Protein AF-A0A1A9WZA2-F1 (afdb_monomer_lite)

pLDDT: mean 74.88, std 11.11, range [48.47, 90.94]

Sequence (66 aa):
MKLIVFSLCLLIGIAAVFGSSDNGHFIPKAFYTLDEHGHKTEFHSIDPHTVHYLKRLRRDIQDIKD

Radius of gyration: 19.76 Å; chains: 1; bounding box: 49×36×40 Å

Organism: NCBI:txid37001

Foldseek 3Di:
DVVVVVVVVVVVVVCVVVVVPPVPPDDDQWDFDADPVRDTDDTGGDDPVVSVVVVVVVVVVVVVVD

Secondary structure (DSSP, 8-state):
-HHHHHHHHHHHHHHHHHHT--------SEE--B-TTS-B---EEPPHHHHHHHHHHHHHHHHTT-

Structure (mmCIF, N/CA/C/O backbone):
data_AF-A0A1A9WZA2-F1
#
_entry.id   AF-A0A1A9WZA2-F1
#
loop_
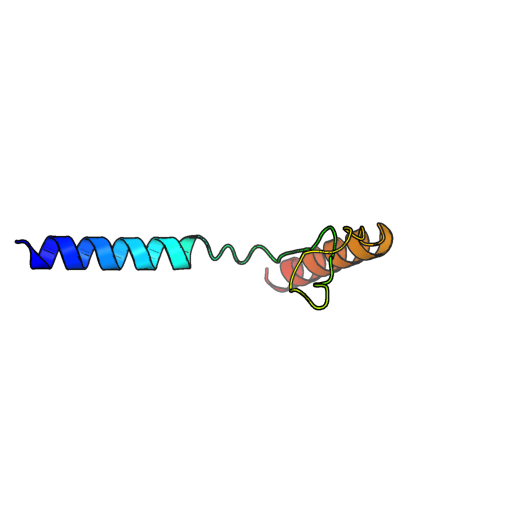_atom_site.group_PDB
_atom_site.id
_atom_site.type_symbol
_atom_site.label_atom_id
_atom_site.label_alt_id
_atom_site.label_comp_id
_atom_site.label_asym_id
_atom_site.label_entity_id
_atom_site.label_seq_id
_atom_site.pdbx_PDB_ins_code
_atom_site.Cartn_x
_atom_site.Cartn_y
_atom_site.Cartn_z
_atom_site.occupancy
_atom_site.B_iso_or_equiv
_atom_site.auth_seq_id
_atom_site.auth_comp_id
_atom_site.auth_asym_id
_atom_site.auth_atom_id
_atom_site.pdbx_PDB_model_num
ATOM 1 N N . MET A 1 1 ? -34.519 -13.567 21.251 1.00 58.59 1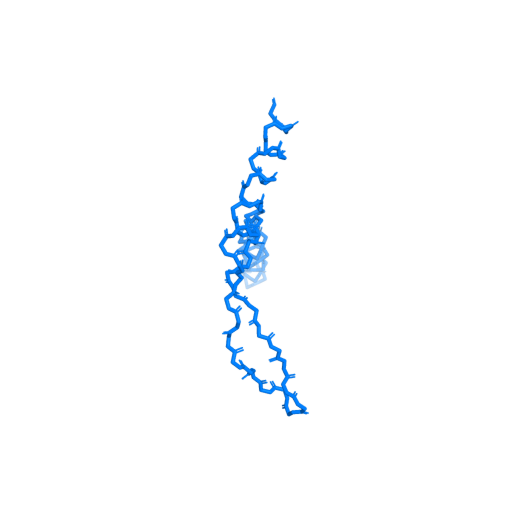 MET A N 1
ATOM 2 C CA . MET A 1 1 ? -33.104 -13.770 21.653 1.00 58.59 1 MET A CA 1
ATOM 3 C C . MET A 1 1 ? -32.169 -13.966 20.456 1.00 58.59 1 MET A C 1
ATOM 5 O O . MET A 1 1 ? -31.189 -13.243 20.380 1.00 58.59 1 MET A O 1
ATOM 9 N N . LYS A 1 2 ? -32.478 -14.840 19.480 1.00 69.31 2 LYS A N 1
ATOM 10 C CA . LYS A 1 2 ? -31.633 -15.059 18.278 1.00 69.31 2 LYS A CA 1
ATOM 11 C C . LYS A 1 2 ? -31.320 -13.785 17.469 1.00 69.31 2 LYS A C 1
ATOM 13 O O . LYS A 1 2 ? -30.176 -13.578 17.093 1.00 69.31 2 LYS A O 1
ATOM 18 N N . LEU A 1 3 ? -32.307 -12.908 17.267 1.00 79.94 3 LEU A N 1
ATOM 19 C CA . LEU A 1 3 ? -32.117 -11.648 16.527 1.00 79.94 3 LEU A CA 1
ATOM 20 C C . LEU A 1 3 ? -31.218 -10.641 17.261 1.00 79.94 3 LEU A C 1
ATOM 22 O O . LEU A 1 3 ? -30.475 -9.906 16.624 1.00 79.94 3 LEU A O 1
ATOM 26 N N . ILE A 1 4 ? -31.241 -10.649 18.597 1.00 84.19 4 ILE A N 1
ATOM 27 C CA . ILE A 1 4 ? -30.406 -9.767 19.427 1.00 84.19 4 ILE A CA 1
ATOM 28 C C . ILE A 1 4 ? -28.934 -10.173 19.295 1.00 84.19 4 ILE A C 1
ATOM 30 O O . ILE A 1 4 ? -28.070 -9.321 19.124 1.00 84.19 4 ILE A O 1
ATOM 34 N N . VAL A 1 5 ? -28.660 -11.481 19.295 1.00 82.06 5 VAL A N 1
ATOM 35 C CA . VAL A 1 5 ? -27.308 -12.027 19.097 1.00 82.06 5 VAL A CA 1
ATOM 36 C C . VAL A 1 5 ? -26.782 -11.693 17.698 1.00 82.06 5 VAL A C 1
ATOM 38 O O . VAL A 1 5 ? -25.657 -11.223 17.569 1.00 82.06 5 VAL A O 1
ATOM 41 N N . PHE A 1 6 ? -27.610 -11.850 16.660 1.00 83.62 6 PHE A N 1
ATOM 42 C CA . PHE A 1 6 ? -27.243 -11.467 15.292 1.00 83.62 6 PHE A CA 1
ATOM 43 C C . PHE A 1 6 ? -26.945 -9.972 15.158 1.00 83.62 6 PHE A C 1
ATOM 45 O O . PHE A 1 6 ? -25.943 -9.599 14.552 1.00 83.62 6 PHE A O 1
ATOM 52 N N . SER A 1 7 ? -27.783 -9.121 15.755 1.00 86.12 7 SER A N 1
ATOM 53 C CA . SER A 1 7 ? -27.582 -7.671 15.750 1.00 86.12 7 SER A CA 1
ATOM 54 C C . SER A 1 7 ? -26.283 -7.275 16.451 1.00 86.12 7 SER A C 1
ATOM 56 O O . SER A 1 7 ? -25.581 -6.390 15.973 1.00 86.12 7 SER A O 1
ATOM 58 N N . LEU A 1 8 ? -25.946 -7.931 17.563 1.00 86.69 8 LEU A N 1
ATOM 59 C CA . LEU A 1 8 ? -24.711 -7.666 18.294 1.00 86.69 8 LEU A CA 1
ATOM 60 C C . LEU A 1 8 ? -23.477 -8.113 17.495 1.00 86.69 8 LEU A C 1
ATOM 62 O O . LEU A 1 8 ? -22.512 -7.360 17.394 1.00 86.69 8 LEU A O 1
ATOM 66 N N . CYS A 1 9 ? -23.525 -9.289 16.860 1.00 83.62 9 CYS A N 1
ATOM 67 C CA . CYS A 1 9 ? -22.456 -9.763 15.976 1.00 83.62 9 CYS A CA 1
ATOM 68 C C . CYS A 1 9 ? -22.232 -8.839 14.774 1.00 83.62 9 CYS A C 1
ATOM 70 O O . CYS A 1 9 ? -21.085 -8.564 14.428 1.00 83.62 9 CYS A O 1
ATOM 72 N N . LEU A 1 10 ? -23.306 -8.335 14.160 1.00 85.25 10 LEU A N 1
ATOM 73 C CA . LEU A 1 10 ? -23.216 -7.384 13.051 1.00 85.25 10 LEU A CA 1
ATOM 74 C C . LEU A 1 10 ? -22.504 -6.096 13.487 1.00 85.25 10 LEU A C 1
ATOM 76 O O . LEU A 1 10 ? -21.608 -5.615 12.799 1.00 85.25 10 LEU A O 1
ATOM 80 N N . LEU A 1 11 ? -22.874 -5.567 14.652 1.00 84.12 11 LEU A N 1
ATOM 81 C CA . LEU A 1 11 ? -22.338 -4.314 15.178 1.00 84.12 11 LEU A CA 1
ATOM 82 C C . LEU A 1 11 ? -20.851 -4.446 15.547 1.00 84.12 11 LEU A C 1
ATOM 84 O O . LEU A 1 11 ? -20.060 -3.561 15.229 1.00 84.12 11 LEU A O 1
ATOM 88 N N . ILE A 1 12 ? -20.449 -5.587 16.118 1.00 82.94 12 ILE A N 1
ATOM 89 C CA . ILE A 1 12 ? -19.039 -5.912 16.392 1.00 82.94 12 ILE A CA 1
ATOM 90 C C . ILE A 1 12 ? -18.246 -6.080 15.087 1.00 82.94 12 ILE A C 1
ATOM 92 O O . ILE A 1 12 ? -17.132 -5.574 14.985 1.00 82.94 12 ILE A O 1
ATOM 96 N N . GLY A 1 13 ? -18.814 -6.748 14.077 1.00 78.38 13 GLY A N 1
ATOM 97 C CA . GLY A 1 13 ? -18.168 -6.920 12.773 1.00 78.38 13 GLY A CA 1
ATOM 98 C C . GLY A 1 13 ? -17.916 -5.587 12.067 1.00 78.38 13 GLY A C 1
ATOM 99 O O . GLY A 1 13 ? -16.819 -5.347 11.569 1.00 78.38 13 GLY A O 1
ATOM 100 N N . ILE A 1 14 ? -18.898 -4.684 12.099 1.00 77.31 14 ILE A N 1
ATOM 101 C CA . ILE A 1 14 ? -18.768 -3.318 11.580 1.00 77.31 14 ILE A CA 1
ATOM 102 C C . ILE A 1 14 ? -17.677 -2.560 12.353 1.00 77.31 14 ILE A C 1
ATOM 104 O O . ILE A 1 14 ? -16.765 -2.006 11.742 1.00 77.31 14 ILE A O 1
ATOM 108 N N . ALA A 1 15 ? -17.708 -2.586 13.688 1.00 73.50 15 ALA A N 1
ATOM 109 C CA . ALA A 1 15 ? -16.709 -1.912 14.515 1.00 73.50 15 ALA A CA 1
ATOM 110 C C . ALA A 1 15 ? -15.279 -2.440 14.291 1.00 73.50 15 ALA A C 1
ATOM 112 O O . ALA A 1 15 ? -14.340 -1.654 14.321 1.00 73.50 15 ALA A O 1
ATOM 113 N N . ALA A 1 16 ? -15.097 -3.735 14.016 1.00 68.50 16 ALA A N 1
ATOM 114 C CA . ALA A 1 16 ? -13.788 -4.311 13.706 1.00 68.50 16 ALA A CA 1
ATOM 115 C C . ALA A 1 16 ? -13.243 -3.842 12.344 1.00 68.50 16 ALA A C 1
ATOM 117 O O . ALA A 1 16 ? -12.060 -3.527 12.230 1.00 68.50 16 ALA A O 1
ATOM 118 N N . VAL A 1 17 ? -14.103 -3.736 11.324 1.00 66.56 17 VAL A N 1
ATOM 119 C CA . VAL A 1 17 ? -13.715 -3.239 9.991 1.00 66.56 17 VAL A CA 1
ATOM 120 C C . VAL A 1 17 ? -13.336 -1.757 10.045 1.00 66.56 17 VAL A C 1
ATOM 122 O O . VAL A 1 17 ? -12.326 -1.361 9.469 1.00 66.56 17 VAL A O 1
ATOM 125 N N . PHE A 1 18 ? -14.102 -0.942 10.775 1.00 62.19 18 PHE A N 1
ATOM 126 C CA . PHE A 1 18 ? -13.805 0.484 10.935 1.00 62.19 18 PHE A CA 1
ATOM 127 C C . PHE A 1 18 ? -12.687 0.761 11.955 1.00 62.19 18 PHE A C 1
ATOM 129 O O . PHE A 1 18 ? -11.970 1.744 11.807 1.00 62.19 18 PHE A O 1
ATOM 136 N N . GLY A 1 19 ? -12.486 -0.107 12.949 1.00 56.72 19 GLY A N 1
ATOM 137 C CA . GLY A 1 19 ? -11.412 -0.000 13.943 1.00 56.72 19 GLY A CA 1
ATOM 138 C C . GLY A 1 19 ? -10.030 -0.383 13.407 1.00 56.72 19 GLY A C 1
ATOM 139 O O . GLY A 1 19 ? -9.033 0.147 13.880 1.00 56.72 19 GLY A O 1
ATOM 140 N N . SER A 1 20 ? -9.962 -1.248 12.387 1.00 52.78 20 SER A N 1
ATOM 141 C CA . SER A 1 20 ? -8.733 -1.499 11.616 1.00 52.78 20 SER A CA 1
ATOM 142 C C . SER A 1 20 ? -8.488 -0.482 10.503 1.00 52.78 20 SER A C 1
ATOM 144 O O . SER A 1 20 ? -7.457 -0.564 9.835 1.00 52.78 20 SER A O 1
ATOM 146 N N . SER A 1 21 ? -9.367 0.514 10.332 1.00 48.47 21 SER A N 1
ATOM 147 C CA . SER A 1 21 ? -8.999 1.750 9.641 1.00 48.47 21 SER A CA 1
ATOM 148 C C . SER A 1 21 ? -8.108 2.574 10.566 1.00 48.47 21 SER A C 1
ATOM 150 O O . SER A 1 21 ? -8.431 3.702 10.943 1.00 48.47 21 SER A O 1
ATOM 152 N N . ASP A 1 22 ? -6.949 2.015 10.915 1.00 51.59 22 ASP A N 1
ATOM 153 C CA . ASP A 1 22 ? -5.803 2.841 11.218 1.00 51.59 22 ASP A CA 1
ATOM 154 C C . ASP A 1 22 ? -5.690 3.789 10.027 1.00 51.59 22 ASP A C 1
ATOM 156 O O . ASP A 1 22 ? -5.309 3.399 8.924 1.00 51.59 22 ASP A O 1
ATOM 160 N N . ASN A 1 23 ? -5.951 5.074 10.254 1.00 52.50 23 ASN A N 1
ATOM 161 C CA . ASN A 1 23 ? -5.531 6.156 9.361 1.00 52.50 23 ASN A CA 1
ATOM 162 C C . ASN A 1 23 ? -3.986 6.227 9.240 1.00 52.50 23 ASN A C 1
ATOM 164 O O . ASN A 1 23 ? -3.422 7.259 8.863 1.00 52.50 23 ASN A O 1
ATOM 168 N N . GLY A 1 24 ? -3.292 5.134 9.588 1.00 54.84 24 GLY A N 1
ATOM 169 C CA . GLY A 1 24 ? -1.900 4.834 9.360 1.00 54.84 24 GLY A CA 1
ATOM 170 C C . GLY A 1 24 ? -1.642 4.853 7.870 1.00 54.84 24 GLY A C 1
ATOM 171 O O . GLY A 1 24 ? -1.682 3.837 7.186 1.00 54.84 24 GLY A O 1
ATOM 172 N N . HIS A 1 25 ? -1.376 6.064 7.394 1.00 58.41 25 HIS A N 1
ATOM 173 C CA . HIS A 1 25 ? -0.905 6.379 6.062 1.00 58.41 25 HIS A CA 1
ATOM 174 C C . HIS A 1 25 ? 0.067 5.305 5.571 1.00 58.41 25 HIS A C 1
ATOM 176 O O . HIS A 1 25 ? 1.216 5.219 6.032 1.00 58.41 25 HIS A O 1
ATOM 182 N N . PHE A 1 26 ? -0.416 4.493 4.634 1.00 63.81 26 PHE A N 1
ATOM 183 C CA . PHE A 1 26 ? 0.344 3.438 3.991 1.00 63.81 26 PHE A CA 1
ATOM 184 C C . PHE A 1 26 ? 1.505 4.070 3.216 1.00 63.81 26 PHE A C 1
ATOM 186 O O . PHE A 1 26 ? 1.299 4.747 2.213 1.00 63.81 26 PHE A O 1
ATOM 193 N N . ILE A 1 27 ? 2.737 3.871 3.698 1.00 65.81 27 ILE A N 1
ATOM 194 C CA . ILE A 1 27 ? 3.938 4.119 2.894 1.00 65.81 27 ILE A CA 1
ATOM 195 C C . ILE A 1 27 ? 4.312 2.770 2.281 1.00 65.81 27 ILE A C 1
ATOM 197 O O . ILE A 1 27 ? 4.790 1.899 3.021 1.00 65.81 27 ILE A O 1
ATOM 201 N N . PRO A 1 28 ? 4.093 2.564 0.970 1.00 66.50 28 PRO A N 1
ATOM 202 C CA . PRO A 1 28 ? 4.557 1.356 0.310 1.00 66.50 28 PRO A CA 1
ATOM 203 C C . PRO A 1 28 ? 6.077 1.257 0.475 1.00 66.50 28 PRO A C 1
ATOM 205 O O . PRO A 1 28 ? 6.776 2.265 0.507 1.00 66.50 28 PRO A O 1
ATOM 208 N N . LYS A 1 29 ? 6.599 0.041 0.650 1.00 69.62 29 LYS A N 1
ATOM 209 C CA . LYS A 1 29 ? 8.054 -0.216 0.683 1.00 69.62 29 LYS A CA 1
ATOM 210 C C . LYS A 1 29 ? 8.566 -0.779 -0.642 1.00 69.62 29 LYS A C 1
ATOM 212 O O . LYS A 1 29 ? 9.746 -0.651 -0.952 1.00 69.62 29 LYS A O 1
ATOM 217 N N . ALA A 1 30 ? 7.666 -1.383 -1.407 1.00 78.75 30 ALA A N 1
ATOM 218 C CA . ALA A 1 30 ? 7.911 -1.944 -2.719 1.00 78.75 30 ALA A CA 1
ATOM 219 C C . ALA A 1 30 ? 6.609 -1.908 -3.529 1.00 78.75 30 ALA A C 1
ATOM 221 O O . ALA A 1 30 ? 5.518 -1.866 -2.950 1.00 78.75 30 ALA A O 1
ATOM 222 N N . PHE A 1 31 ? 6.737 -1.962 -4.848 1.00 80.94 31 PHE A N 1
ATOM 223 C CA . PHE A 1 31 ? 5.631 -2.143 -5.780 1.00 80.94 31 PHE A CA 1
ATOM 224 C C . PHE A 1 31 ? 5.855 -3.410 -6.600 1.00 80.94 31 PHE A C 1
ATOM 226 O O . PHE A 1 31 ? 6.984 -3.858 -6.772 1.00 80.94 31 PHE A O 1
ATOM 233 N N . TYR A 1 32 ? 4.772 -3.982 -7.098 1.00 82.00 32 TYR A N 1
ATOM 234 C CA . TYR A 1 32 ? 4.789 -5.055 -8.083 1.00 82.00 32 TYR A CA 1
ATOM 235 C C . TYR A 1 32 ? 3.716 -4.738 -9.118 1.00 82.00 32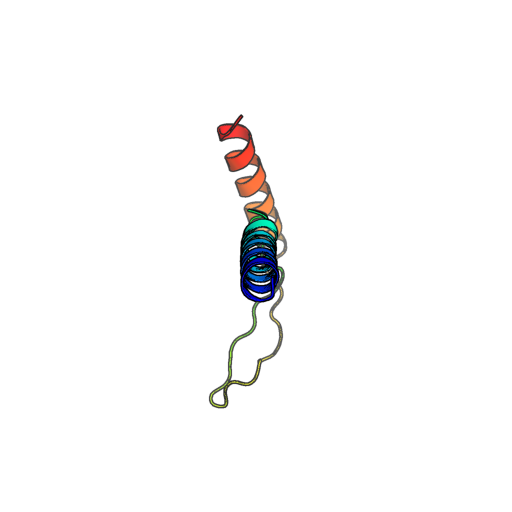 TYR A C 1
ATOM 237 O O . TYR A 1 32 ? 2.761 -4.009 -8.827 1.00 82.00 32 TYR A O 1
ATOM 245 N N . THR A 1 33 ? 3.871 -5.267 -10.321 1.00 84.69 33 THR A N 1
ATOM 246 C CA . THR A 1 33 ? 2.831 -5.210 -11.348 1.00 84.69 33 THR A CA 1
ATOM 247 C C . THR A 1 33 ? 2.123 -6.556 -11.434 1.00 84.69 33 THR A C 1
ATOM 249 O O . THR A 1 33 ? 2.570 -7.555 -10.867 1.00 84.69 33 THR A O 1
ATOM 252 N N . LEU A 1 34 ? 0.965 -6.571 -12.081 1.00 90.94 34 LEU A N 1
ATOM 253 C CA . LEU A 1 34 ? 0.310 -7.816 -12.452 1.00 90.94 34 LEU A CA 1
ATOM 254 C C . LEU A 1 34 ? 0.677 -8.119 -13.902 1.00 90.94 34 LEU A C 1
ATOM 256 O O . LEU A 1 34 ? 0.673 -7.207 -14.731 1.00 90.94 34 LEU A O 1
ATOM 260 N N . ASP A 1 35 ? 1.024 -9.369 -14.187 1.00 85.12 35 ASP A N 1
ATOM 261 C CA . ASP A 1 35 ? 1.195 -9.827 -15.560 1.00 85.12 35 ASP A CA 1
ATOM 262 C C . ASP A 1 35 ? -0.166 -10.009 -16.258 1.00 85.12 35 ASP A C 1
ATOM 264 O O . ASP A 1 35 ? -1.234 -9.803 -15.674 1.00 85.12 35 ASP A O 1
ATOM 268 N N . GLU A 1 36 ? -0.133 -10.397 -17.530 1.00 90.00 36 GLU A N 1
ATOM 269 C CA . GLU A 1 36 ? -1.330 -10.616 -18.353 1.00 90.00 36 GLU A CA 1
ATOM 270 C C . GLU A 1 36 ? -2.264 -11.726 -17.823 1.00 90.00 36 GLU A C 1
ATOM 272 O O . GLU A 1 36 ? -3.439 -11.765 -18.185 1.00 90.00 36 GLU A O 1
ATOM 277 N N . HIS A 1 37 ? -1.774 -12.583 -16.923 1.00 90.06 37 HIS A N 1
ATOM 278 C CA . HIS A 1 37 ? -2.532 -13.643 -16.257 1.00 90.06 37 HIS A CA 1
ATOM 279 C C . HIS A 1 37 ? -2.987 -13.239 -14.842 1.00 90.06 37 HIS A C 1
ATOM 281 O O . HIS A 1 37 ? -3.667 -14.009 -14.162 1.00 90.06 37 HIS A O 1
ATOM 287 N N . GLY A 1 38 ? -2.642 -12.029 -14.390 1.00 85.06 38 GLY A N 1
ATOM 288 C CA . GLY A 1 38 ? -2.962 -11.523 -13.059 1.00 85.06 38 GLY A CA 1
ATOM 289 C C . GLY A 1 38 ? -2.014 -12.011 -11.961 1.00 85.06 38 GLY A C 1
ATOM 290 O O . GLY A 1 38 ? -2.322 -11.852 -10.776 1.00 85.06 38 GLY A O 1
ATOM 291 N N . HIS A 1 39 ? -0.870 -12.600 -12.309 1.00 89.50 39 HIS A N 1
ATOM 292 C CA . HIS A 1 39 ? 0.139 -12.988 -11.332 1.00 89.50 39 HIS A CA 1
ATOM 293 C C . HIS A 1 39 ? 1.032 -11.809 -10.965 1.00 89.50 39 HIS A C 1
ATOM 295 O O . HIS A 1 39 ? 1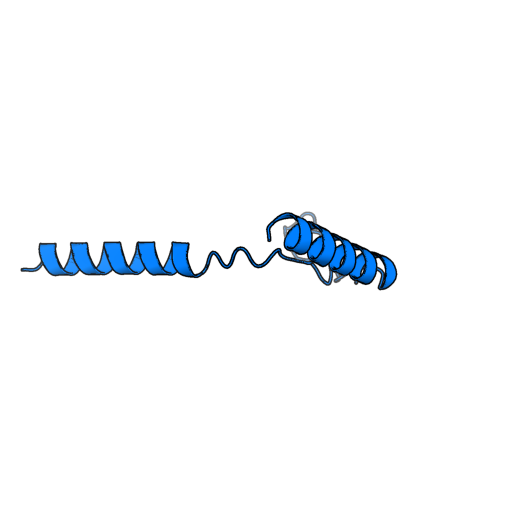.293 -10.909 -11.761 1.00 89.50 39 HIS A O 1
ATOM 301 N N . LYS A 1 40 ? 1.514 -11.819 -9.723 1.00 86.50 40 LYS A N 1
ATOM 302 C CA . LYS A 1 40 ? 2.416 -10.783 -9.222 1.00 86.50 40 LYS A CA 1
ATOM 303 C C . LYS A 1 40 ? 3.782 -10.941 -9.876 1.00 86.50 40 LYS A C 1
ATOM 305 O O . LYS A 1 40 ? 4.382 -12.010 -9.784 1.00 86.50 40 LYS A O 1
ATOM 310 N N . THR A 1 41 ? 4.263 -9.870 -10.487 1.00 83.75 41 THR A N 1
ATOM 311 C CA . THR A 1 41 ? 5.630 -9.780 -10.995 1.00 83.75 41 THR A CA 1
ATOM 312 C C . THR A 1 41 ? 6.618 -9.523 -9.853 1.00 83.75 41 THR A C 1
ATOM 314 O O . THR A 1 41 ? 6.239 -9.413 -8.682 1.00 83.75 41 THR A O 1
ATOM 317 N N . GLU A 1 42 ? 7.906 -9.482 -10.189 1.00 85.62 42 GLU A N 1
ATOM 318 C CA . GLU A 1 42 ? 8.983 -9.246 -9.232 1.00 85.62 42 GLU A CA 1
ATOM 319 C C . GLU A 1 42 ? 8.782 -7.943 -8.438 1.00 85.62 42 GLU A C 1
ATOM 321 O O . GLU A 1 42 ? 8.282 -6.935 -8.939 1.00 85.62 42 GLU A O 1
ATOM 326 N N . PHE A 1 43 ? 9.165 -7.968 -7.161 1.00 80.88 43 PHE A N 1
ATOM 327 C CA . PHE A 1 43 ? 9.036 -6.807 -6.291 1.00 80.88 43 PHE A CA 1
ATOM 328 C C . PHE A 1 43 ? 10.120 -5.775 -6.593 1.00 80.88 43 PHE A C 1
ATOM 330 O O . PHE A 1 43 ? 11.312 -6.037 -6.447 1.00 80.88 43 PHE A O 1
ATOM 337 N N . HIS A 1 44 ? 9.695 -4.557 -6.898 1.00 77.81 44 HIS A N 1
ATOM 338 C CA . HIS A 1 44 ? 10.573 -3.409 -7.049 1.00 77.81 44 HIS A CA 1
ATOM 339 C C . HIS A 1 44 ? 10.585 -2.590 -5.761 1.00 77.81 44 HIS A C 1
ATOM 341 O O . HIS A 1 44 ? 9.572 -2.010 -5.361 1.00 77.81 44 HIS A O 1
ATOM 347 N N . SER A 1 45 ? 11.743 -2.543 -5.104 1.00 77.31 45 SER A N 1
ATOM 348 C CA . SER A 1 45 ? 11.976 -1.691 -3.936 1.00 77.31 45 SER A CA 1
ATOM 349 C C . SER A 1 45 ? 11.805 -0.219 -4.303 1.00 77.31 45 SER A C 1
ATOM 351 O O . SER A 1 45 ? 12.283 0.226 -5.346 1.00 77.31 45 SER A O 1
ATOM 353 N N . ILE A 1 46 ? 11.161 0.555 -3.431 1.00 75.81 46 ILE A N 1
ATOM 354 C CA . ILE A 1 46 ? 11.124 2.010 -3.597 1.00 75.81 46 ILE A CA 1
ATOM 355 C C . ILE A 1 46 ? 12.499 2.582 -3.263 1.00 75.81 46 ILE A C 1
ATOM 357 O O . ILE A 1 46 ? 13.122 2.165 -2.284 1.00 75.81 46 ILE A O 1
ATOM 361 N N . ASP A 1 47 ? 12.939 3.564 -4.051 1.00 79.44 47 ASP A N 1
ATOM 362 C CA . ASP A 1 47 ? 14.168 4.312 -3.802 1.00 79.44 47 ASP A CA 1
ATOM 363 C C . ASP A 1 47 ? 14.222 4.801 -2.332 1.00 79.44 47 ASP A C 1
ATOM 365 O O . ASP A 1 47 ? 13.271 5.440 -1.852 1.00 79.44 47 ASP A O 1
ATOM 369 N N . PRO A 1 48 ? 15.315 4.525 -1.594 1.00 77.38 48 PRO A N 1
ATOM 370 C CA . PRO A 1 48 ? 15.506 4.997 -0.224 1.00 77.38 48 PRO A CA 1
ATOM 371 C C . PRO A 1 48 ? 15.265 6.504 -0.036 1.00 77.38 48 PRO A C 1
ATOM 373 O O . PRO A 1 48 ? 14.730 6.917 0.999 1.00 77.38 48 PRO A O 1
ATOM 376 N N . HIS A 1 49 ? 15.605 7.329 -1.030 1.00 78.94 49 HIS A N 1
ATOM 377 C CA . HIS A 1 49 ? 15.366 8.770 -1.016 1.00 78.94 49 HIS A CA 1
ATOM 378 C C . HIS A 1 49 ? 13.873 9.101 -1.066 1.00 78.94 49 HIS A C 1
ATOM 380 O O . HIS A 1 49 ? 13.404 9.942 -0.294 1.00 78.94 49 HIS A O 1
ATOM 386 N N . THR A 1 50 ? 13.103 8.403 -1.903 1.00 77.31 50 THR A N 1
ATOM 387 C CA . THR A 1 50 ? 11.643 8.550 -1.973 1.00 77.31 50 THR A CA 1
ATOM 388 C C . THR A 1 50 ? 10.990 8.113 -0.664 1.00 77.31 50 THR A C 1
ATOM 390 O O . THR A 1 50 ? 10.123 8.815 -0.146 1.00 77.31 50 THR A O 1
ATOM 393 N N . VAL A 1 51 ? 11.451 7.015 -0.054 1.00 79.88 51 VAL A N 1
ATOM 394 C CA . VAL A 1 51 ? 10.970 6.576 1.269 1.00 79.88 51 VAL A CA 1
ATOM 395 C C . VAL A 1 51 ? 11.234 7.642 2.336 1.00 79.88 51 VAL A C 1
ATOM 397 O O . VAL A 1 51 ? 10.365 7.924 3.166 1.00 79.88 51 VAL A O 1
ATOM 400 N N . HIS A 1 52 ? 12.420 8.253 2.330 1.00 80.31 52 HIS A N 1
ATOM 401 C CA . HIS A 1 52 ? 12.765 9.321 3.266 1.00 80.31 52 HIS A CA 1
ATOM 402 C C . HIS A 1 52 ? 11.912 10.581 3.045 1.00 80.31 52 HIS A C 1
ATOM 404 O O . HIS A 1 52 ? 11.430 11.177 4.010 1.00 80.31 52 HIS A O 1
ATOM 410 N N . TYR A 1 53 ? 11.674 10.958 1.788 1.00 80.06 53 TYR A N 1
ATOM 411 C CA . TYR A 1 53 ? 10.815 12.085 1.428 1.00 80.06 53 TYR A CA 1
ATOM 412 C C . TYR A 1 53 ? 9.363 11.876 1.886 1.00 80.06 53 TYR A C 1
ATOM 414 O O . TYR A 1 53 ? 8.808 12.740 2.561 1.00 80.06 53 TYR A O 1
ATOM 422 N N . LEU A 1 54 ? 8.783 10.697 1.638 1.00 81.69 54 LEU A N 1
ATOM 423 C CA . LEU A 1 54 ? 7.431 10.349 2.097 1.00 81.69 54 LEU A CA 1
ATOM 424 C C . LEU A 1 54 ? 7.316 10.360 3.628 1.00 81.69 54 LEU A C 1
ATOM 426 O O . LEU A 1 54 ? 6.324 10.833 4.181 1.00 81.69 54 LEU A O 1
ATOM 430 N N . LYS A 1 55 ? 8.350 9.887 4.338 1.00 81.31 55 LYS A N 1
ATOM 431 C CA . LYS A 1 55 ? 8.412 9.981 5.806 1.00 81.31 55 LYS A CA 1
ATOM 432 C C . LYS A 1 55 ? 8.475 11.426 6.300 1.00 81.31 55 LYS A C 1
ATOM 434 O O . LYS A 1 55 ? 7.922 11.715 7.358 1.00 81.31 55 LYS A O 1
ATOM 439 N N . ARG A 1 56 ? 9.165 12.317 5.582 1.00 82.62 56 ARG A N 1
ATOM 440 C CA . ARG A 1 56 ? 9.226 13.744 5.921 1.00 82.62 56 ARG A CA 1
ATOM 441 C C . ARG A 1 56 ? 7.876 14.416 5.703 1.00 82.62 56 ARG A C 1
ATOM 443 O O . ARG A 1 56 ? 7.351 14.960 6.661 1.00 82.62 56 ARG A O 1
ATOM 450 N N . LEU A 1 57 ? 7.283 14.254 4.519 1.00 79.75 57 LEU A N 1
ATOM 451 C CA . LEU A 1 57 ? 5.937 14.752 4.217 1.00 79.75 57 LEU A CA 1
ATOM 452 C C . LEU A 1 57 ? 4.910 14.312 5.263 1.00 79.75 57 LEU A C 1
ATOM 454 O O . LEU A 1 57 ? 4.079 15.104 5.687 1.00 79.75 57 LEU A O 1
ATOM 458 N N . ARG A 1 58 ? 4.992 13.057 5.725 1.00 74.00 58 ARG A N 1
ATOM 459 C CA . ARG A 1 58 ? 4.138 12.563 6.810 1.00 74.00 58 ARG A CA 1
ATOM 460 C C . ARG A 1 58 ? 4.297 13.381 8.092 1.00 74.00 58 ARG A C 1
ATOM 462 O O . ARG A 1 58 ? 3.293 13.695 8.719 1.00 74.00 58 ARG A O 1
ATOM 469 N N . ARG A 1 59 ? 5.537 13.658 8.511 1.00 78.06 59 ARG A N 1
ATOM 470 C CA . ARG A 1 59 ? 5.785 14.458 9.719 1.00 78.06 59 ARG A CA 1
ATOM 471 C C . ARG A 1 59 ? 5.209 15.859 9.561 1.00 78.06 59 ARG A C 1
ATOM 473 O O . ARG A 1 59 ? 4.518 16.300 10.462 1.00 78.06 59 ARG A O 1
ATOM 480 N N . ASP A 1 60 ? 5.418 16.481 8.406 1.00 76.69 60 ASP A N 1
ATOM 481 C CA . ASP A 1 60 ? 4.946 17.841 8.138 1.00 76.69 60 ASP A CA 1
ATOM 482 C C . ASP A 1 60 ? 3.402 17.920 8.158 1.00 76.69 60 ASP A C 1
ATOM 484 O O . ASP A 1 60 ? 2.836 18.835 8.739 1.00 76.69 60 ASP A O 1
ATOM 488 N N . ILE A 1 61 ? 2.695 16.932 7.591 1.00 72.06 61 ILE A N 1
ATOM 489 C CA . ILE A 1 61 ? 1.218 16.876 7.624 1.00 72.06 61 ILE A CA 1
ATOM 490 C C . ILE A 1 61 ? 0.683 16.639 9.042 1.00 72.06 61 ILE A C 1
ATOM 492 O O . ILE A 1 61 ?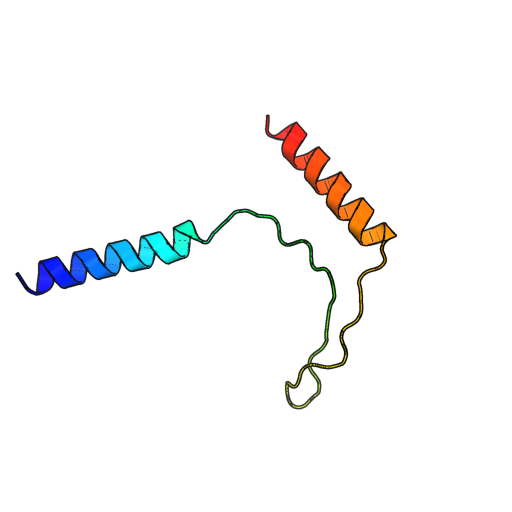 -0.369 17.171 9.391 1.00 72.06 61 ILE A O 1
ATOM 496 N N . GLN A 1 62 ? 1.375 15.824 9.843 1.00 65.19 62 GLN A N 1
ATOM 497 C CA . GLN A 1 62 ? 0.981 15.580 11.229 1.00 65.19 62 GLN A CA 1
ATOM 498 C C . GLN A 1 62 ? 1.162 16.840 12.086 1.00 65.19 62 GLN A C 1
ATOM 500 O O . GLN A 1 62 ? 0.262 17.165 12.845 1.00 65.19 62 GLN A O 1
ATOM 505 N N . ASP A 1 63 ? 2.267 17.565 11.900 1.00 66.06 63 ASP A N 1
ATOM 506 C CA . ASP A 1 63 ? 2.583 18.815 12.608 1.00 66.06 63 ASP A CA 1
ATOM 507 C C . ASP A 1 63 ? 1.590 19.947 12.287 1.00 66.06 63 ASP A C 1
ATOM 509 O O . ASP A 1 63 ? 1.271 20.757 13.141 1.00 66.06 63 ASP A O 1
ATOM 513 N N . ILE A 1 64 ?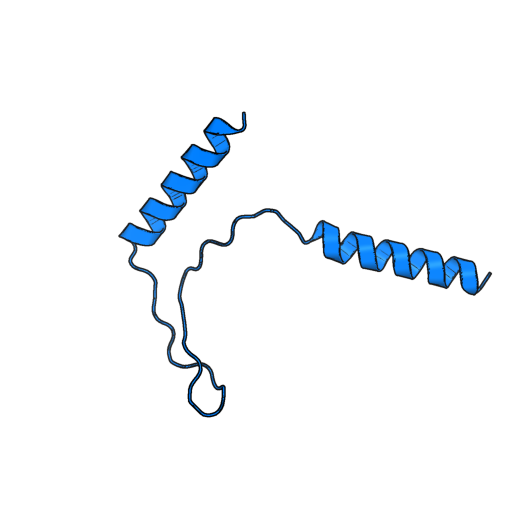 1.031 19.979 11.069 1.00 63.59 64 ILE A N 1
ATOM 514 C CA . ILE A 1 64 ? -0.017 20.946 10.676 1.00 63.59 64 ILE A CA 1
ATOM 515 C C . ILE A 1 64 ? -1.370 20.651 11.352 1.00 63.59 64 ILE A C 1
ATOM 517 O O . ILE A 1 64 ? -2.252 21.511 11.385 1.00 63.59 64 ILE A O 1
ATOM 521 N N . LYS A 1 65 ? -1.580 19.417 11.821 1.00 56.03 65 LYS A N 1
ATOM 522 C CA . LYS A 1 65 ? -2.858 18.976 12.389 1.00 56.03 65 LYS A CA 1
ATOM 523 C C . LYS A 1 65 ? -2.962 19.234 13.900 1.00 56.03 65 LYS A C 1
ATOM 525 O O . LYS A 1 65 ? -4.082 19.186 14.414 1.00 56.03 65 LYS A O 1
ATOM 530 N N . ASP A 1 66 ? -1.836 19.490 14.562 1.00 52.75 66 ASP A N 1
ATOM 531 C CA . ASP A 1 66 ? -1.717 19.784 15.997 1.00 52.75 66 ASP A CA 1
ATOM 532 C C . ASP A 1 66 ? -1.685 21.306 16.259 1.00 52.75 66 ASP A C 1
ATOM 534 O O . ASP A 1 66 ? -2.195 21.726 17.325 1.00 52.75 66 ASP A O 1
#